Protein AF-A0A3D4Y0L8-F1 (afdb_monomer)

Foldseek 3Di:
DDPVVVVVVVVVVVVCVVVVVPVVVVVVVVCVVPPVVVVVVVVLVVLLVVQLVVLQVVQVVVCVVVVDDSPSSVVSNVVSVVVSVVVVVVVVVVVVVVVVD

Mean predicted aligned error: 15.49 Å

Secondary structure (DSSP, 8-state):
--HHHHHHHHHHHHHHHHHHHHHHHHHHHHHHHT-HHHHHHHHHHHHHHHHHHHHHHHHHHHHHHHT--SHHHHHHHHHHHHHHHHHHHHHHHHHHHHHT-

pLDDT: mean 73.75, std 9.48, range [43.72, 86.94]

Structure (mmCIF, N/CA/C/O backbone):
data_AF-A0A3D4Y0L8-F1
#
_entry.id   AF-A0A3D4Y0L8-F1
#
loop_
_atom_site.group_PDB
_atom_site.id
_atom_site.type_symbol
_atom_site.label_atom_id
_atom_site.label_alt_id
_atom_site.label_comp_id
_atom_site.label_asym_id
_atom_site.label_entity_id
_atom_site.label_seq_id
_atom_site.pdbx_PDB_ins_code
_atom_site.Cartn_x
_atom_site.Cartn_y
_atom_site.Cartn_z
_atom_site.occupancy
_atom_site.B_iso_or_equiv
_atom_site.auth_seq_id
_atom_site.auth_comp_id
_atom_site.auth_asym_id
_atom_site.auth_atom_id
_atom_site.pdbx_PDB_model_num
ATOM 1 N N . MET A 1 1 ? 58.589 15.081 -26.155 1.00 59.56 1 MET A N 1
ATOM 2 C CA . MET A 1 1 ? 57.142 15.196 -25.864 1.00 59.56 1 MET A CA 1
ATOM 3 C C . MET A 1 1 ? 56.940 16.468 -25.043 1.00 59.56 1 MET A C 1
ATOM 5 O O . MET A 1 1 ? 57.619 16.616 -24.036 1.00 59.56 1 MET A O 1
ATOM 9 N N . LYS A 1 2 ? 56.166 17.450 -25.529 1.00 77.56 2 LYS A N 1
ATOM 10 C CA . LYS A 1 2 ? 56.035 18.769 -24.873 1.00 77.56 2 LYS A CA 1
ATOM 11 C C .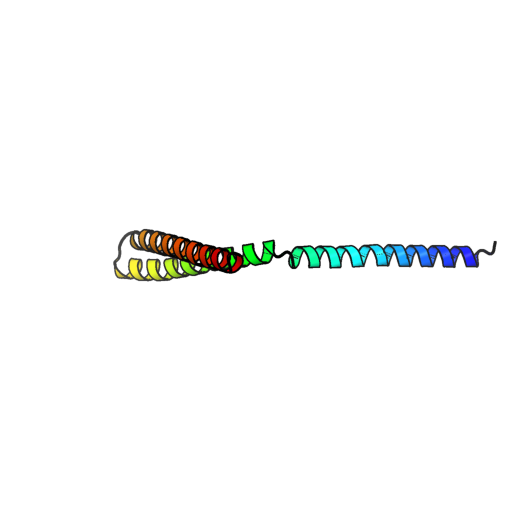 LYS A 1 2 ? 55.217 18.638 -23.582 1.00 77.56 2 LYS A C 1
ATOM 13 O O . LYS A 1 2 ? 54.181 17.984 -23.603 1.00 77.56 2 LYS A O 1
ATOM 18 N N . ILE A 1 3 ? 55.649 19.299 -22.502 1.00 74.44 3 ILE A N 1
ATOM 19 C CA . ILE A 1 3 ? 54.950 19.336 -21.201 1.00 74.44 3 ILE A CA 1
ATOM 20 C C . ILE A 1 3 ? 53.470 19.738 -21.352 1.00 74.44 3 ILE A C 1
ATOM 22 O O . ILE A 1 3 ? 52.622 19.206 -20.648 1.00 74.44 3 ILE A O 1
ATOM 26 N N . SER A 1 4 ? 53.143 20.611 -22.310 1.00 73.94 4 SER A N 1
ATOM 27 C CA . SER A 1 4 ? 51.768 21.065 -22.558 1.00 73.94 4 SER A CA 1
ATOM 28 C C . SER A 1 4 ? 50.806 19.926 -22.911 1.00 73.94 4 SER A C 1
ATOM 30 O O . SER A 1 4 ? 49.693 19.887 -22.410 1.00 73.94 4 SER A O 1
ATOM 32 N N . GLN A 1 5 ? 51.262 18.942 -23.688 1.00 78.62 5 GLN A N 1
ATOM 33 C CA . GLN A 1 5 ? 50.441 17.797 -24.096 1.00 78.62 5 GLN A CA 1
ATOM 34 C C . GLN A 1 5 ? 50.098 16.884 -22.913 1.00 78.62 5 GLN A C 1
ATOM 36 O O . GLN A 1 5 ? 49.040 16.267 -22.891 1.00 78.62 5 GLN A O 1
ATOM 41 N N . LEU A 1 6 ? 50.982 16.806 -21.914 1.00 77.12 6 LEU A N 1
ATOM 42 C CA . LEU A 1 6 ? 50.749 16.022 -20.703 1.00 77.12 6 LEU A CA 1
ATOM 43 C C . LEU A 1 6 ? 49.603 16.621 -19.872 1.00 77.12 6 LEU A C 1
ATOM 45 O O . LEU A 1 6 ? 48.756 15.883 -19.376 1.00 77.12 6 LEU A O 1
ATOM 49 N N . PHE A 1 7 ? 49.557 17.951 -19.751 1.00 80.81 7 PHE A N 1
ATOM 50 C CA . PHE A 1 7 ? 48.508 18.648 -19.005 1.00 80.81 7 PHE A CA 1
ATOM 51 C C . PHE A 1 7 ? 47.137 18.528 -19.675 1.00 80.81 7 PHE A C 1
ATOM 53 O O . PHE A 1 7 ? 46.152 18.290 -18.977 1.00 80.81 7 PHE A O 1
ATOM 60 N N . ASP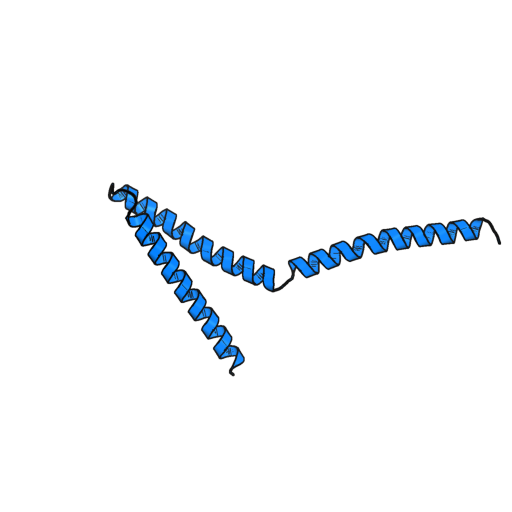 A 1 8 ? 47.075 18.597 -21.006 1.00 83.75 8 ASP A N 1
ATOM 61 C CA . ASP A 1 8 ? 45.822 18.427 -21.754 1.00 83.75 8 ASP A CA 1
ATOM 62 C C . ASP A 1 8 ? 45.245 17.009 -21.589 1.00 83.75 8 ASP A C 1
ATOM 64 O O . ASP A 1 8 ? 44.043 16.830 -21.372 1.00 83.75 8 ASP A O 1
ATOM 68 N N . ILE A 1 9 ? 46.110 15.988 -21.618 1.00 85.62 9 ILE A N 1
ATOM 69 C CA . ILE A 1 9 ? 45.714 14.583 -21.433 1.00 85.62 9 ILE A CA 1
ATOM 70 C C . ILE A 1 9 ? 45.200 14.346 -20.007 1.00 85.62 9 ILE A C 1
ATOM 72 O O . ILE A 1 9 ? 44.156 13.718 -19.822 1.00 85.62 9 ILE A O 1
ATOM 76 N N . VAL A 1 10 ? 45.898 14.873 -18.997 1.00 84.00 10 VAL A N 1
ATOM 77 C CA . VAL A 1 10 ? 45.495 14.732 -17.589 1.00 84.00 10 VAL A CA 1
ATOM 78 C C . VAL A 1 10 ? 44.200 15.498 -17.304 1.00 84.00 10 VAL A C 1
ATOM 80 O O . VAL A 1 10 ? 43.309 14.958 -16.649 1.00 84.00 10 VAL A O 1
ATOM 83 N N . GLY A 1 11 ? 44.043 16.713 -17.836 1.00 84.25 11 GLY A N 1
ATOM 84 C CA . GLY A 1 11 ? 42.815 17.502 -17.694 1.00 84.25 11 GLY A CA 1
ATOM 85 C C . GLY A 1 11 ? 41.597 16.822 -18.326 1.00 84.25 11 GLY A C 1
ATOM 86 O O . GLY A 1 11 ? 40.536 16.744 -17.703 1.00 84.25 11 GLY A O 1
ATOM 87 N N . SER A 1 12 ? 41.764 16.253 -19.524 1.00 83.62 12 SER A N 1
ATOM 88 C CA . SER A 1 12 ? 40.721 15.474 -20.202 1.00 83.62 12 SER A CA 1
ATOM 89 C C . SER A 1 12 ? 40.337 14.214 -19.415 1.00 83.62 12 SER A C 1
ATOM 91 O O . SER A 1 12 ? 39.152 13.951 -19.204 1.00 83.62 12 SER A O 1
ATOM 93 N N . ALA A 1 13 ? 41.322 13.479 -18.886 1.00 84.12 13 ALA A N 1
ATOM 94 C CA . ALA A 1 13 ? 41.081 12.274 -18.093 1.00 84.12 13 ALA A CA 1
ATOM 95 C C . ALA A 1 13 ? 40.338 12.565 -16.778 1.00 84.12 13 ALA A C 1
ATOM 97 O O . ALA A 1 13 ? 39.427 11.822 -16.412 1.00 84.12 13 ALA A O 1
ATOM 98 N N . ILE A 1 14 ? 40.679 13.660 -16.089 1.00 84.50 14 ILE A N 1
ATOM 99 C CA . ILE A 1 14 ? 39.991 14.079 -14.858 1.00 84.50 14 ILE A CA 1
ATOM 100 C C . ILE A 1 14 ? 38.558 14.518 -15.167 1.00 84.50 14 ILE A C 1
ATOM 102 O O . ILE A 1 14 ? 37.639 14.124 -14.452 1.00 84.50 14 ILE A O 1
ATOM 106 N N . SER A 1 15 ? 38.350 15.284 -16.242 1.00 80.88 15 SER A N 1
ATOM 107 C CA . SER A 1 15 ? 37.011 15.701 -16.675 1.00 80.88 15 SER A CA 1
ATOM 108 C C . SER A 1 15 ? 36.133 14.494 -17.009 1.00 80.88 15 SER A C 1
ATOM 110 O O . SER A 1 15 ? 35.027 14.374 -16.485 1.00 80.88 15 SER A O 1
ATOM 112 N N . HIS A 1 16 ? 36.656 13.545 -17.790 1.00 78.38 16 HIS A N 1
ATOM 113 C CA . HIS A 1 16 ? 35.947 12.318 -18.142 1.00 78.38 16 HIS A CA 1
ATOM 114 C C . HIS A 1 16 ? 35.652 11.451 -16.909 1.00 78.38 16 HIS A C 1
ATOM 116 O O . HIS A 1 16 ? 34.542 10.956 -16.767 1.00 78.38 16 HIS A O 1
ATOM 122 N N . PHE A 1 17 ? 36.597 11.312 -15.973 1.00 79.94 17 PHE A N 1
ATOM 123 C CA . PHE A 1 17 ? 36.384 10.557 -14.733 1.00 79.94 17 PHE A CA 1
ATOM 124 C C . PHE A 1 17 ? 35.339 11.210 -13.811 1.00 79.94 17 PHE A C 1
ATOM 126 O O . PHE A 1 17 ? 34.498 10.517 -13.233 1.00 79.94 17 PHE A O 1
ATOM 133 N N . LEU A 1 18 ? 35.354 12.542 -13.696 1.00 77.06 18 LEU A N 1
ATOM 134 C CA . LEU A 1 18 ? 34.369 13.287 -12.907 1.00 77.06 18 LEU A CA 1
ATOM 135 C C . LEU A 1 18 ? 32.975 13.273 -13.548 1.00 77.06 18 LEU A C 1
ATOM 137 O O . LEU A 1 18 ? 31.987 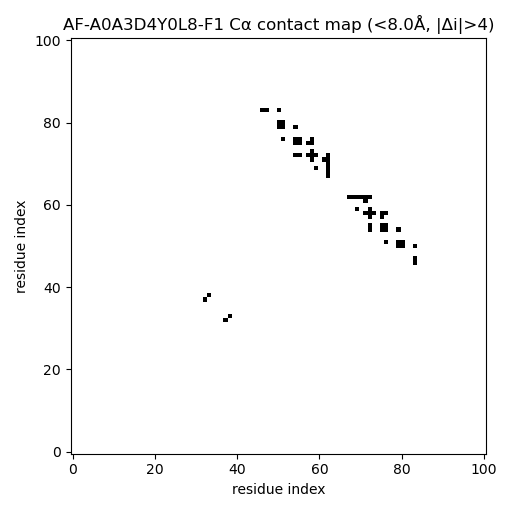13.170 -12.817 1.00 77.06 18 LEU A O 1
ATOM 141 N N . PHE A 1 19 ? 32.876 13.339 -14.879 1.00 73.06 19 PHE A N 1
ATOM 142 C CA . PHE A 1 19 ? 31.596 13.219 -15.586 1.00 73.06 19 PHE A CA 1
ATOM 143 C C . PHE A 1 19 ? 31.043 11.789 -15.523 1.00 73.06 19 PHE A C 1
ATOM 145 O O . PHE A 1 19 ? 29.892 11.605 -15.130 1.00 73.06 19 PHE A O 1
ATOM 152 N N . MET A 1 20 ? 31.879 10.771 -15.758 1.00 69.94 20 MET A N 1
ATOM 153 C CA . MET A 1 20 ? 31.467 9.360 -15.763 1.00 69.94 20 MET A CA 1
ATOM 154 C C . MET A 1 20 ? 30.874 8.907 -14.413 1.00 69.94 20 MET A C 1
ATOM 156 O O . MET A 1 20 ? 29.917 8.148 -14.382 1.00 69.94 20 MET A O 1
ATOM 160 N N . ASN A 1 21 ? 31.345 9.440 -13.279 1.00 68.62 21 ASN A N 1
ATOM 161 C CA . ASN A 1 21 ? 30.822 9.081 -11.951 1.00 68.62 21 ASN A CA 1
ATOM 162 C C . ASN A 1 21 ? 29.434 9.683 -11.614 1.00 68.62 21 ASN A C 1
ATOM 164 O O . ASN A 1 21 ? 28.738 9.170 -10.733 1.00 68.62 21 ASN A O 1
ATOM 168 N N .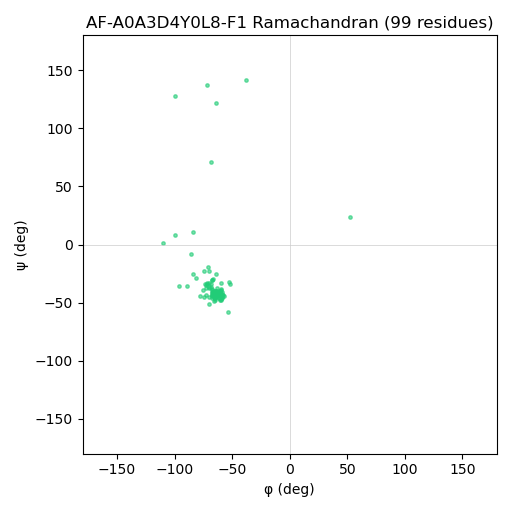 ASN A 1 22 ? 29.024 10.785 -12.252 1.00 66.06 22 ASN A N 1
ATOM 169 C CA . ASN A 1 22 ? 27.778 11.483 -11.901 1.00 66.06 22 ASN A CA 1
ATOM 170 C C . ASN A 1 22 ? 26.552 10.950 -12.663 1.00 66.06 22 ASN A C 1
ATOM 172 O O . ASN A 1 22 ? 25.470 10.844 -12.072 1.00 66.06 22 ASN A O 1
ATOM 176 N N . ASP A 1 23 ? 26.720 10.560 -13.926 1.00 65.44 23 ASP A N 1
ATOM 177 C CA . ASP A 1 23 ? 25.617 10.099 -14.779 1.00 65.44 23 ASP A CA 1
ATOM 178 C C . ASP A 1 23 ? 25.109 8.700 -14.376 1.00 65.44 23 ASP A C 1
ATOM 180 O O . ASP A 1 23 ? 23.896 8.477 -14.288 1.00 65.44 23 ASP A O 1
ATOM 184 N N . ASP A 1 24 ? 26.013 7.800 -13.970 1.00 65.12 24 ASP A N 1
ATOM 185 C CA . ASP A 1 24 ? 25.679 6.440 -13.518 1.00 65.12 24 ASP A CA 1
ATOM 186 C C . ASP A 1 24 ? 24.804 6.427 -12.255 1.00 65.12 24 ASP A C 1
ATOM 188 O O . ASP A 1 24 ? 23.891 5.608 -12.104 1.00 65.12 24 ASP A O 1
ATOM 192 N N . LYS A 1 25 ? 25.048 7.350 -11.313 1.00 62.25 25 LYS A N 1
ATOM 193 C CA . LYS A 1 25 ? 24.277 7.414 -10.060 1.00 62.25 25 LYS A CA 1
ATOM 194 C C . LYS A 1 25 ? 22.868 7.949 -10.278 1.00 62.25 25 LYS A C 1
ATOM 196 O O . LYS A 1 25 ? 21.944 7.492 -9.597 1.00 62.25 25 LYS A O 1
ATOM 201 N N . LYS A 1 26 ? 22.698 8.892 -11.208 1.00 61.47 26 LYS A N 1
ATOM 202 C CA . LYS A 1 26 ? 21.381 9.416 -11.584 1.00 61.47 26 LYS A CA 1
ATOM 203 C C . LYS A 1 26 ? 20.575 8.371 -12.345 1.00 61.47 26 LYS A C 1
ATOM 205 O O . LYS A 1 26 ? 19.478 8.043 -11.899 1.00 61.47 26 LYS A O 1
ATOM 210 N N . GLN A 1 27 ? 21.139 7.765 -13.391 1.00 60.62 27 GLN A N 1
ATOM 211 C CA . GLN A 1 27 ? 20.448 6.710 -14.140 1.00 60.62 27 GLN A CA 1
ATOM 212 C C . GLN A 1 27 ? 20.098 5.505 -13.264 1.00 60.62 27 GLN A C 1
ATOM 214 O O . GLN A 1 27 ? 18.979 4.994 -13.330 1.00 60.62 27 GLN A O 1
ATOM 219 N N . LYS A 1 28 ? 21.005 5.070 -12.381 1.00 60.31 28 LYS A N 1
ATOM 220 C CA . LYS A 1 28 ? 20.719 3.951 -11.478 1.00 60.31 28 LYS A CA 1
ATOM 221 C C . LYS A 1 28 ? 19.596 4.283 -10.496 1.00 60.31 28 LYS A C 1
ATOM 223 O O . LYS A 1 28 ? 18.716 3.452 -10.302 1.00 60.31 28 LYS A O 1
ATOM 228 N N . LYS A 1 29 ? 19.564 5.487 -9.913 1.00 59.56 29 LYS A N 1
ATOM 229 C CA . LYS A 1 29 ? 18.441 5.905 -9.056 1.00 59.56 29 LYS A CA 1
ATOM 230 C C . LYS A 1 29 ? 17.131 6.011 -9.831 1.00 59.56 29 LYS A C 1
ATOM 232 O O . LYS A 1 29 ? 16.117 5.565 -9.315 1.00 59.56 29 LYS A O 1
ATOM 237 N N . GLU A 1 30 ? 17.141 6.533 -11.049 1.00 60.97 30 GLU A N 1
ATOM 238 C CA . GLU A 1 30 ? 15.924 6.670 -11.856 1.00 60.97 30 GLU A CA 1
ATOM 239 C C . GLU A 1 30 ? 15.407 5.321 -12.376 1.00 60.97 30 GLU A C 1
ATOM 241 O O . GLU A 1 30 ? 14.200 5.106 -12.376 1.00 60.97 30 GLU A O 1
ATOM 246 N N . SER A 1 31 ? 16.285 4.363 -12.692 1.00 58.25 31 SER A N 1
ATOM 247 C CA . SER A 1 31 ? 15.892 2.978 -13.015 1.00 58.25 31 SER A CA 1
ATOM 248 C C . SER A 1 31 ? 15.367 2.202 -11.799 1.00 58.25 31 SER A C 1
ATOM 250 O O . SER A 1 31 ? 14.451 1.393 -11.928 1.00 58.25 31 SER A O 1
ATOM 252 N N . LEU A 1 32 ? 15.899 2.476 -10.600 1.00 61.53 32 LEU A N 1
ATOM 253 C CA . LEU A 1 32 ? 15.413 1.882 -9.355 1.00 61.53 32 LEU A CA 1
ATOM 254 C C . LEU A 1 32 ? 14.087 2.511 -8.913 1.00 61.53 32 LEU A C 1
ATOM 256 O O . LEU A 1 32 ? 13.207 1.781 -8.470 1.00 61.53 32 LEU A O 1
ATOM 260 N N . LEU A 1 33 ? 13.906 3.828 -9.062 1.00 63.22 33 LEU A N 1
ATOM 261 C CA . LEU A 1 33 ? 12.655 4.526 -8.735 1.00 63.22 33 LEU A CA 1
ATOM 262 C C . LEU A 1 33 ? 11.534 4.253 -9.750 1.00 63.22 33 LEU A C 1
ATOM 264 O O . LEU A 1 33 ? 10.379 4.141 -9.346 1.00 63.22 33 LEU A O 1
ATOM 268 N N . ASN A 1 34 ? 11.861 4.078 -11.034 1.00 61.25 34 ASN A N 1
ATOM 269 C CA . ASN A 1 34 ? 10.916 3.636 -12.066 1.00 61.25 34 ASN A CA 1
ATOM 270 C C . ASN A 1 34 ? 10.761 2.111 -12.130 1.00 61.25 34 ASN A C 1
ATOM 272 O O . ASN A 1 34 ? 10.158 1.596 -13.069 1.00 61.25 34 ASN A O 1
ATOM 276 N N . SER A 1 35 ? 11.285 1.373 -11.147 1.00 68.31 35 SER A N 1
ATOM 277 C CA . SER A 1 35 ? 11.040 -0.061 -11.086 1.00 68.31 35 SER A CA 1
ATOM 278 C C . SER A 1 35 ? 9.544 -0.306 -10.872 1.00 68.31 35 SER A C 1
ATOM 280 O O . SER A 1 35 ? 8.943 0.157 -9.898 1.00 68.31 35 SER A O 1
ATOM 282 N N . GLU A 1 36 ? 8.926 -1.035 -11.802 1.00 77.25 36 GLU A N 1
ATOM 283 C CA . GLU A 1 36 ? 7.493 -1.363 -11.770 1.00 77.25 36 GLU A CA 1
ATOM 284 C C . GLU A 1 36 ? 7.085 -1.988 -10.423 1.00 77.25 36 GLU A C 1
ATOM 286 O O . GLU A 1 36 ? 6.006 -1.724 -9.892 1.00 77.25 36 GLU A O 1
ATOM 291 N N . TYR A 1 37 ? 8.009 -2.726 -9.804 1.00 75.44 37 TYR A N 1
ATOM 292 C CA . TYR A 1 37 ? 7.885 -3.317 -8.474 1.00 75.44 37 TYR A CA 1
ATOM 293 C C . TYR A 1 37 ? 7.629 -2.288 -7.365 1.00 75.44 37 TYR A C 1
ATOM 295 O O . TYR A 1 37 ? 6.743 -2.505 -6.536 1.00 75.44 37 TYR A O 1
ATOM 303 N N . LEU A 1 38 ? 8.353 -1.160 -7.345 1.00 81.88 38 LEU A N 1
ATOM 304 C CA . LEU A 1 38 ? 8.129 -0.112 -6.344 1.00 81.88 38 LEU A CA 1
ATOM 305 C C . LEU A 1 38 ? 6.780 0.577 -6.546 1.00 81.88 38 LEU A C 1
ATOM 307 O O . LEU A 1 38 ? 6.109 0.885 -5.561 1.00 81.88 38 LEU A O 1
ATOM 311 N N . GLN A 1 39 ? 6.343 0.770 -7.794 1.00 80.00 39 GLN A N 1
ATOM 312 C CA . GLN A 1 39 ? 5.014 1.324 -8.067 1.00 80.00 39 GLN A CA 1
ATOM 313 C C . GLN A 1 39 ? 3.893 0.395 -7.599 1.00 80.00 39 GLN A C 1
ATOM 315 O O . GLN A 1 39 ? 2.937 0.862 -6.974 1.00 80.00 39 GLN A O 1
ATOM 320 N N . VAL A 1 40 ? 3.995 -0.909 -7.870 1.00 81.38 40 VAL A N 1
ATOM 321 C CA . VAL A 1 40 ? 3.001 -1.891 -7.410 1.00 81.38 40 VAL A CA 1
ATOM 322 C C . VAL A 1 40 ? 3.002 -1.971 -5.884 1.00 81.38 40 VAL A C 1
ATOM 324 O O . VAL A 1 40 ? 1.938 -1.888 -5.273 1.00 81.38 40 VAL A O 1
ATOM 327 N N . PHE A 1 41 ? 4.176 -2.039 -5.255 1.00 83.62 41 PHE A N 1
ATOM 328 C CA . PHE A 1 41 ? 4.307 -2.061 -3.798 1.00 83.62 41 PHE A CA 1
ATOM 329 C C . PHE A 1 41 ? 3.706 -0.813 -3.136 1.00 83.62 41 PHE A C 1
ATOM 331 O O . PHE A 1 41 ? 2.925 -0.929 -2.188 1.00 83.62 41 PHE A O 1
ATOM 338 N N . ALA A 1 42 ? 4.016 0.378 -3.656 1.00 85.31 42 ALA A N 1
ATOM 339 C CA . ALA A 1 42 ? 3.465 1.634 -3.156 1.00 85.31 42 ALA A CA 1
ATOM 340 C C . ALA A 1 42 ? 1.941 1.692 -3.335 1.00 85.31 42 ALA A C 1
ATOM 342 O O . ALA A 1 42 ? 1.227 2.076 -2.409 1.00 85.31 42 ALA A O 1
ATOM 343 N N . ARG A 1 43 ? 1.425 1.256 -4.492 1.00 82.12 43 ARG A N 1
ATOM 344 C CA . ARG A 1 43 ? -0.018 1.214 -4.773 1.00 82.12 43 ARG A CA 1
ATOM 345 C C . ARG A 1 43 ? -0.758 0.262 -3.837 1.00 82.12 43 ARG A C 1
ATOM 347 O O . ARG A 1 43 ? -1.808 0.630 -3.318 1.00 82.12 43 ARG A O 1
ATOM 354 N N . VAL A 1 44 ? -0.218 -0.934 -3.603 1.00 81.69 44 VAL A N 1
ATOM 355 C CA . VAL A 1 44 ? -0.802 -1.910 -2.670 1.00 81.69 44 VAL A CA 1
ATOM 356 C C . VAL A 1 44 ? -0.764 -1.361 -1.246 1.00 81.69 44 VAL A C 1
ATOM 358 O O . VAL A 1 44 ? -1.785 -1.371 -0.566 1.00 81.69 44 VAL A O 1
ATOM 361 N N . SER A 1 45 ? 0.370 -0.801 -0.820 1.00 86.25 45 SER A N 1
ATOM 362 C CA . SER A 1 45 ? 0.521 -0.213 0.517 1.00 86.25 45 SER A CA 1
ATOM 363 C C . SER A 1 45 ? -0.471 0.930 0.751 1.00 86.25 45 SER A C 1
ATOM 365 O O . SER A 1 45 ? -1.145 0.958 1.780 1.00 86.25 45 SER A O 1
ATOM 367 N N . ALA A 1 46 ? -0.638 1.825 -0.227 1.00 86.31 46 ALA A N 1
ATOM 368 C CA . ALA A 1 46 ? -1.638 2.890 -0.174 1.00 86.31 46 ALA A CA 1
ATOM 369 C C . ALA A 1 46 ? -3.060 2.324 -0.031 1.00 86.31 46 ALA A C 1
ATOM 371 O O . ALA A 1 46 ? -3.833 2.797 0.802 1.00 86.31 46 ALA A O 1
ATOM 372 N N . TRP A 1 47 ? -3.381 1.265 -0.780 1.00 81.75 47 TRP A N 1
ATOM 373 C CA . TRP A 1 47 ? -4.701 0.638 -0.745 1.00 81.75 47 TRP A CA 1
ATOM 374 C C . TRP A 1 47 ? -5.002 -0.120 0.551 1.00 81.75 47 TRP A C 1
ATOM 376 O O . TRP A 1 47 ? -6.168 -0.298 0.880 1.00 81.75 47 TRP A O 1
ATOM 386 N N . ILE A 1 48 ? -3.985 -0.557 1.298 1.00 80.56 48 ILE A N 1
ATOM 387 C CA . ILE A 1 48 ? -4.148 -1.142 2.638 1.00 80.56 48 ILE A CA 1
ATOM 388 C C . ILE A 1 48 ? -4.377 -0.038 3.674 1.00 80.56 48 ILE A C 1
ATOM 390 O O . ILE A 1 48 ? -5.266 -0.150 4.516 1.00 80.56 48 ILE A O 1
ATOM 394 N N . ILE A 1 49 ? -3.606 1.050 3.602 1.00 86.94 49 ILE A N 1
ATOM 395 C CA . ILE A 1 49 ? -3.680 2.147 4.577 1.00 86.94 49 ILE A CA 1
ATOM 396 C C . ILE A 1 49 ? -5.041 2.857 4.511 1.00 86.94 49 ILE A C 1
ATOM 398 O O . ILE A 1 49 ? -5.615 3.168 5.555 1.00 86.94 49 ILE A O 1
ATOM 402 N N . THR A 1 50 ? -5.594 3.078 3.314 1.00 84.62 50 THR A N 1
ATOM 403 C CA . THR A 1 50 ? -6.890 3.759 3.129 1.00 84.62 50 THR A CA 1
ATOM 404 C C . THR A 1 50 ? -8.046 3.139 3.938 1.00 84.62 50 THR A C 1
ATOM 406 O O . THR A 1 50 ? -8.638 3.851 4.752 1.00 84.62 50 THR A O 1
ATOM 409 N N . PRO A 1 51 ? -8.392 1.848 3.779 1.00 78.81 51 PRO A N 1
ATOM 410 C CA . PRO A 1 51 ? -9.472 1.222 4.531 1.00 78.81 51 PRO A CA 1
ATOM 411 C C . PRO A 1 51 ? -9.144 1.099 6.023 1.00 78.81 51 PRO A C 1
ATOM 413 O O . PRO A 1 51 ? -10.052 1.222 6.838 1.00 78.81 51 PRO A O 1
ATOM 416 N N . VAL A 1 52 ? -7.871 0.939 6.406 1.00 80.88 52 VAL A N 1
ATOM 417 C CA . VAL A 1 52 ? -7.464 0.890 7.822 1.00 80.88 52 VAL A CA 1
ATOM 418 C C . VAL A 1 52 ? -7.732 2.224 8.522 1.00 80.88 52 VAL A C 1
ATOM 420 O O . VAL A 1 52 ? -8.353 2.248 9.583 1.00 80.88 52 VAL A O 1
ATOM 423 N N . ILE A 1 53 ? -7.331 3.347 7.920 1.00 84.81 53 ILE A N 1
ATOM 424 C CA . ILE A 1 53 ? -7.608 4.678 8.483 1.00 84.81 53 ILE A CA 1
ATOM 425 C C . ILE A 1 53 ? -9.115 4.952 8.494 1.00 84.81 53 ILE A C 1
ATOM 427 O O . ILE A 1 53 ? -9.646 5.435 9.494 1.00 84.81 53 ILE A O 1
ATOM 431 N N . PHE A 1 54 ? -9.822 4.605 7.416 1.00 81.44 54 PHE A N 1
ATOM 432 C CA . PHE A 1 54 ? -11.276 4.756 7.339 1.00 81.44 54 PHE A CA 1
ATOM 433 C C . PHE A 1 54 ? -11.990 3.981 8.460 1.00 81.44 54 PHE A C 1
ATOM 435 O O . PHE A 1 54 ? -12.869 4.514 9.139 1.00 81.44 54 PHE A O 1
ATOM 442 N N . SER A 1 55 ? -11.544 2.752 8.715 1.00 76.62 55 SER A N 1
ATOM 443 C CA . SER A 1 55 ? -12.025 1.899 9.798 1.00 76.62 55 SER A CA 1
ATOM 444 C C . SER A 1 55 ? -11.740 2.457 11.187 1.00 76.62 55 SER A C 1
ATOM 446 O O . SER A 1 55 ? -12.624 2.399 12.042 1.00 76.62 55 SER A O 1
ATOM 448 N N . LEU A 1 56 ? -10.555 3.033 11.409 1.00 77.19 56 LEU A N 1
ATOM 449 C CA . LEU A 1 56 ? -10.196 3.675 12.675 1.00 77.19 56 LEU A CA 1
ATOM 450 C C . LEU A 1 56 ? -11.090 4.883 12.970 1.00 77.19 56 LEU A C 1
ATOM 452 O O . LEU A 1 56 ? -11.542 5.041 14.102 1.00 77.19 56 LEU A O 1
ATOM 456 N N . ILE A 1 57 ? -11.375 5.714 11.963 1.00 81.44 57 ILE A N 1
ATOM 457 C CA . ILE A 1 57 ? -12.236 6.896 12.122 1.00 81.44 57 ILE A CA 1
ATOM 458 C C . ILE A 1 57 ? -13.670 6.468 12.452 1.00 81.44 57 ILE A C 1
ATOM 460 O O . ILE A 1 57 ? -14.252 6.958 13.421 1.00 81.44 57 ILE A O 1
ATOM 464 N N . ILE A 1 58 ? -14.225 5.522 11.691 1.00 75.81 58 ILE A N 1
ATOM 465 C CA . ILE A 1 58 ? -15.589 5.0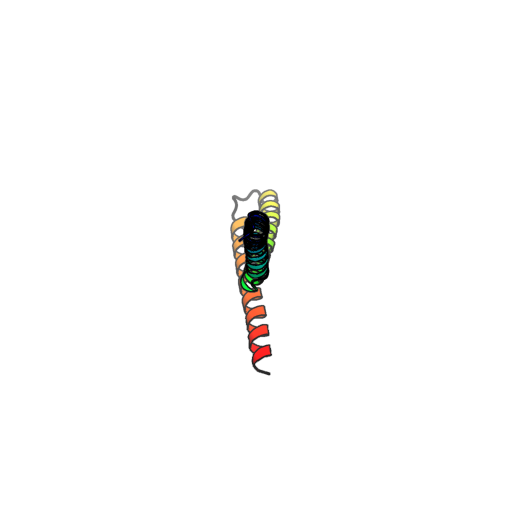16 11.906 1.00 75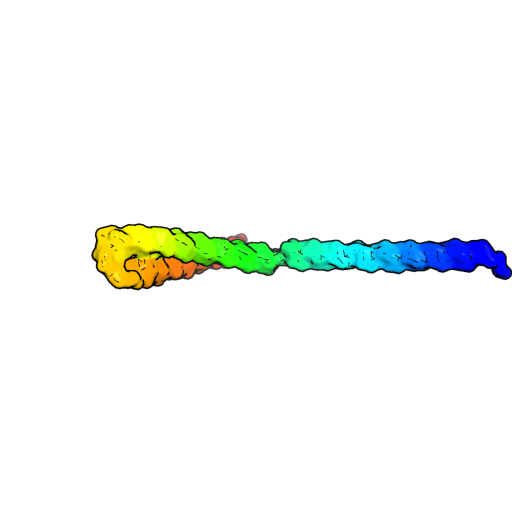.81 58 ILE A CA 1
ATOM 466 C C . ILE A 1 58 ? -15.711 4.238 13.213 1.00 75.81 58 ILE A C 1
ATOM 468 O O . ILE A 1 58 ? -16.666 4.449 13.956 1.00 75.81 58 ILE A O 1
ATOM 472 N N . GLY A 1 59 ? -14.735 3.383 13.520 1.00 70.75 59 GLY A N 1
ATOM 473 C CA . GLY A 1 59 ? -14.699 2.596 14.749 1.00 70.75 59 GLY A CA 1
ATOM 474 C C . GLY A 1 59 ? -14.644 3.493 15.979 1.00 70.75 59 GLY A C 1
ATOM 475 O O . GLY A 1 59 ? -15.452 3.329 16.885 1.00 70.75 59 GLY A O 1
ATOM 476 N N . LYS A 1 60 ? -13.778 4.515 15.965 1.00 69.50 60 LYS A N 1
ATOM 477 C CA . LYS A 1 60 ? -13.659 5.482 17.064 1.00 69.50 60 LYS A CA 1
ATOM 478 C C . LYS A 1 60 ? -14.890 6.382 17.206 1.00 69.50 60 LYS A C 1
ATOM 480 O O . LYS A 1 60 ? -15.241 6.750 18.323 1.00 69.50 60 LYS A O 1
ATOM 485 N N . TYR A 1 61 ? -15.552 6.740 16.103 1.00 69.19 61 TYR A N 1
ATOM 486 C CA . TYR A 1 61 ? -16.804 7.502 16.152 1.00 69.19 61 TYR A CA 1
ATOM 487 C C . TYR A 1 61 ? -17.951 6.680 16.755 1.00 69.19 61 TYR A C 1
ATOM 489 O O . TYR A 1 61 ? -18.720 7.203 17.559 1.00 69.19 61 TYR A O 1
ATOM 497 N N . LEU A 1 62 ? -18.051 5.395 16.402 1.00 68.56 62 LEU A N 1
ATOM 498 C CA . LEU A 1 62 ? -19.070 4.508 16.956 1.00 68.56 62 LEU A CA 1
ATOM 499 C C . LEU A 1 62 ? -18.788 4.128 18.415 1.00 68.56 62 LEU A C 1
ATOM 501 O O . LEU A 1 62 ? -19.715 4.198 19.216 1.00 68.56 62 LEU A O 1
ATOM 505 N N . ASP A 1 63 ? -17.543 3.802 18.781 1.00 65.94 63 ASP A N 1
ATOM 506 C CA . ASP A 1 63 ? -17.178 3.489 20.174 1.00 65.94 63 ASP A CA 1
ATOM 507 C C . ASP A 1 63 ? -17.497 4.674 21.106 1.00 65.94 63 ASP A C 1
ATOM 509 O O . ASP A 1 63 ? -18.126 4.482 22.143 1.00 65.94 63 ASP A O 1
ATOM 513 N N . ASN A 1 64 ? -17.187 5.916 20.702 1.00 66.44 64 ASN A N 1
ATOM 514 C CA . ASN A 1 64 ? -17.550 7.120 21.470 1.00 66.44 64 ASN A CA 1
ATOM 515 C C . ASN A 1 64 ? -19.065 7.343 21.584 1.00 66.44 64 ASN A C 1
ATOM 517 O O . ASN A 1 64 ? -19.517 8.017 22.504 1.00 66.44 64 ASN A O 1
ATOM 521 N N . LYS A 1 65 ? -19.856 6.831 20.634 1.00 65.38 65 LYS A N 1
ATOM 522 C CA . LYS A 1 65 ? -21.316 6.975 20.648 1.00 65.38 65 LYS A CA 1
ATOM 523 C C . LYS A 1 65 ? -22.004 5.911 21.508 1.00 65.38 65 LYS A C 1
ATOM 525 O O . LYS A 1 65 ? -23.117 6.152 21.967 1.00 65.38 65 LYS A O 1
ATOM 530 N N . PHE A 1 66 ? -21.371 4.753 21.698 1.00 66.81 66 PHE A N 1
ATOM 531 C CA . PHE A 1 66 ? -21.936 3.613 22.426 1.00 66.81 66 PHE A CA 1
ATOM 532 C C . PHE A 1 66 ? -21.258 3.337 23.783 1.00 66.81 66 PHE A C 1
ATOM 534 O O . PHE A 1 66 ? -21.659 2.392 24.459 1.00 66.81 66 PHE A O 1
ATOM 541 N N . ASP A 1 67 ? -20.265 4.143 24.190 1.00 62.31 67 ASP A N 1
ATOM 542 C CA . ASP A 1 67 ? -19.547 4.053 25.483 1.00 62.31 67 ASP A CA 1
ATOM 543 C C . ASP A 1 67 ? -18.984 2.645 25.776 1.00 62.31 67 ASP A C 1
ATOM 545 O O . ASP A 1 67 ? -18.797 2.217 26.915 1.00 62.31 67 ASP A O 1
ATOM 549 N N . THR A 1 68 ? -18.757 1.868 24.714 1.00 57.19 68 THR A N 1
ATOM 550 C CA . THR A 1 68 ? -18.355 0.467 24.801 1.00 57.19 68 THR A CA 1
ATOM 551 C C . THR A 1 68 ? -16.845 0.380 24.597 1.00 57.19 68 THR A C 1
ATOM 553 O O . THR A 1 68 ? -16.308 0.904 23.624 1.00 57.19 68 THR A O 1
ATOM 556 N N . THR A 1 69 ? -16.146 -0.281 25.524 1.00 58.78 69 THR A N 1
ATOM 557 C CA . THR A 1 69 ? -14.742 -0.733 25.414 1.00 58.78 69 THR A CA 1
ATOM 558 C C . THR A 1 69 ? -14.451 -1.233 23.988 1.00 58.78 69 THR A C 1
ATOM 560 O O . THR A 1 69 ? -15.339 -1.886 23.445 1.00 58.78 69 THR A O 1
ATOM 563 N N . PRO A 1 70 ? -13.270 -0.982 23.371 1.00 64.44 70 PRO A N 1
ATOM 564 C CA . PRO A 1 70 ? -13.106 -0.843 21.914 1.00 64.44 70 PRO A CA 1
ATOM 565 C C . PRO A 1 70 ? -13.308 -2.141 21.115 1.00 64.44 70 PRO A C 1
ATOM 567 O O . PRO A 1 70 ? -12.373 -2.748 20.587 1.00 64.44 70 PRO A O 1
ATOM 570 N N . TRP A 1 71 ? -14.554 -2.591 21.034 1.00 64.81 71 TRP A N 1
ATOM 571 C CA . TRP A 1 71 ? -14.981 -3.831 20.396 1.00 64.81 71 TRP A CA 1
ATOM 572 C C . TRP A 1 71 ? -15.456 -3.550 18.972 1.00 64.81 71 TRP A C 1
ATOM 574 O O . TRP A 1 71 ? -15.165 -4.322 18.056 1.00 64.81 71 TRP A O 1
ATOM 584 N N . ILE A 1 72 ? -16.098 -2.398 18.749 1.00 65.94 72 ILE A N 1
ATOM 585 C CA . ILE A 1 72 ? -16.562 -1.986 17.419 1.00 65.94 72 ILE A CA 1
ATOM 586 C C . ILE A 1 72 ? -15.380 -1.597 16.536 1.00 65.94 72 ILE A C 1
ATOM 588 O O . ILE A 1 72 ? -15.394 -1.886 15.339 1.00 65.94 72 ILE A O 1
ATOM 592 N N . LEU A 1 73 ? -14.314 -1.036 17.110 1.00 68.19 73 LEU A N 1
ATOM 593 C CA . LEU A 1 73 ? -13.065 -0.809 16.387 1.00 68.19 73 LEU A CA 1
ATOM 594 C C . LEU A 1 73 ? -12.447 -2.127 15.889 1.00 68.19 73 LEU A C 1
ATOM 596 O O . LEU A 1 73 ? -12.009 -2.198 14.742 1.00 68.19 73 LEU A O 1
ATOM 600 N N . CYS A 1 74 ? -12.495 -3.193 16.694 1.00 71.44 74 CYS A N 1
ATOM 601 C CA . CYS A 1 74 ? -11.993 -4.515 16.311 1.00 71.44 74 CYS A CA 1
ATOM 602 C C . CYS A 1 74 ? -12.812 -5.133 15.160 1.00 71.44 74 CYS A C 1
ATOM 604 O O . CYS A 1 74 ? -12.249 -5.591 14.163 1.00 71.44 74 CYS A O 1
ATOM 606 N N . VAL A 1 75 ? -14.147 -5.065 15.239 1.00 77.25 75 VAL A N 1
ATOM 607 C CA . VAL A 1 75 ? -15.044 -5.559 14.175 1.00 77.25 75 VAL A CA 1
ATOM 608 C C . VAL A 1 75 ? -14.917 -4.720 12.898 1.00 77.25 75 VAL A C 1
ATOM 610 O O . VAL A 1 75 ? -14.864 -5.268 11.797 1.00 77.25 75 VAL A O 1
ATOM 613 N N . SER A 1 76 ? -14.810 -3.396 13.027 1.00 71.19 76 SER A N 1
ATOM 614 C CA . SER A 1 76 ? -14.579 -2.460 11.919 1.00 71.19 76 SER A CA 1
ATOM 615 C C . SER A 1 76 ? -13.278 -2.785 11.178 1.00 71.19 76 SER A C 1
ATOM 617 O O . SER A 1 76 ? -13.277 -2.870 9.944 1.00 71.19 76 SER A O 1
ATOM 619 N N . LEU A 1 77 ? -12.195 -3.031 11.923 1.00 79.25 77 LEU A N 1
ATOM 620 C CA . LEU A 1 77 ? -10.883 -3.376 11.374 1.00 79.25 77 LEU A CA 1
ATOM 621 C C . LEU A 1 77 ? -10.923 -4.730 10.660 1.00 79.25 77 LEU A C 1
ATOM 623 O O . LEU A 1 77 ? -10.457 -4.848 9.527 1.00 79.25 77 LEU A O 1
ATOM 627 N N . ALA A 1 78 ? -11.544 -5.737 11.280 1.00 80.38 78 ALA A N 1
ATOM 628 C CA . ALA A 1 78 ? -11.732 -7.049 10.665 1.00 80.38 78 ALA A CA 1
ATOM 629 C C . ALA A 1 78 ? -12.560 -6.954 9.370 1.00 80.38 78 ALA A C 1
ATOM 631 O O . ALA A 1 78 ? -12.225 -7.572 8.357 1.00 80.38 78 ALA A O 1
ATOM 632 N N . THR A 1 79 ? -13.603 -6.121 9.359 1.00 79.81 79 THR A N 1
ATOM 633 C CA . THR A 1 79 ? -14.479 -5.940 8.193 1.00 79.81 79 THR A CA 1
ATOM 634 C C . THR A 1 79 ? -13.744 -5.265 7.034 1.00 79.81 79 THR A C 1
ATOM 636 O O . THR A 1 79 ? -13.828 -5.724 5.894 1.00 79.81 79 THR A O 1
ATOM 639 N N . THR A 1 80 ? -12.969 -4.212 7.301 1.00 79.56 80 THR A N 1
ATOM 640 C CA . THR A 1 80 ? -12.180 -3.519 6.264 1.00 79.56 80 THR A CA 1
ATOM 641 C C . THR A 1 80 ? -11.008 -4.348 5.763 1.00 79.56 80 THR A C 1
ATOM 643 O O . THR A 1 80 ? -10.737 -4.342 4.561 1.00 79.56 80 THR A O 1
ATOM 646 N N . PHE A 1 81 ? -10.354 -5.111 6.640 1.00 82.81 81 PHE A N 1
ATOM 647 C CA . PHE A 1 81 ? -9.326 -6.071 6.243 1.00 82.81 81 PHE A CA 1
ATOM 648 C C . PHE A 1 81 ? -9.892 -7.122 5.278 1.00 82.81 81 PHE A C 1
ATOM 650 O O . PHE A 1 81 ? -9.321 -7.375 4.215 1.00 82.81 81 PHE A O 1
ATOM 657 N N . THR A 1 82 ? -11.074 -7.657 5.590 1.00 85.06 82 THR A N 1
ATOM 658 C CA . THR A 1 82 ? -11.768 -8.628 4.732 1.00 85.06 82 THR A CA 1
ATOM 659 C C . THR A 1 82 ? -12.168 -8.005 3.387 1.00 85.06 82 THR A C 1
ATOM 661 O O . THR A 1 82 ? -11.919 -8.592 2.334 1.00 85.06 82 THR A O 1
ATOM 664 N N . LEU A 1 83 ? -12.709 -6.781 3.387 1.00 83.31 83 LEU A N 1
ATOM 665 C CA . LEU A 1 83 ? -13.038 -6.031 2.163 1.00 83.31 83 LEU A CA 1
ATOM 666 C C . LEU A 1 83 ? -11.812 -5.770 1.276 1.00 83.31 83 LEU A C 1
ATOM 668 O O . LEU A 1 83 ? -11.903 -5.890 0.051 1.00 83.31 83 LEU A O 1
ATOM 672 N N . SER A 1 84 ? -10.665 -5.457 1.881 1.00 81.69 84 SER A N 1
ATOM 673 C CA . SER A 1 84 ? -9.402 -5.264 1.161 1.00 81.69 84 SER A CA 1
ATOM 674 C C . SER A 1 84 ? -8.953 -6.551 0.457 1.00 81.69 84 SER A C 1
ATOM 676 O O . SER A 1 84 ? -8.644 -6.529 -0.740 1.00 81.69 84 SER A O 1
ATOM 678 N N . MET A 1 85 ? -9.035 -7.694 1.151 1.00 83.38 85 MET A N 1
ATOM 679 C CA . MET A 1 85 ? -8.734 -9.014 0.584 1.00 83.38 85 MET A CA 1
ATOM 680 C C . MET A 1 85 ? -9.608 -9.315 -0.648 1.00 83.38 85 MET A C 1
ATOM 682 O O . MET A 1 85 ? -9.100 -9.735 -1.690 1.00 83.38 85 MET A O 1
ATOM 686 N N . PHE A 1 86 ? -10.914 -9.031 -0.576 1.00 86.50 86 PHE A N 1
ATOM 687 C CA . PHE A 1 86 ? -11.829 -9.226 -1.707 1.00 86.50 86 PHE A CA 1
ATOM 688 C C . PHE A 1 86 ? -11.500 -8.328 -2.910 1.00 86.50 86 PHE A C 1
ATOM 690 O O . PHE A 1 86 ? -11.566 -8.786 -4.055 1.00 86.50 86 PHE A O 1
ATOM 697 N N . MET A 1 87 ? -11.126 -7.063 -2.685 1.00 80.12 87 MET A N 1
ATOM 698 C CA . MET A 1 87 ? -10.732 -6.158 -3.773 1.00 80.12 87 MET A CA 1
ATOM 699 C C . MET A 1 87 ? -9.471 -6.632 -4.500 1.00 80.12 87 MET A C 1
ATOM 701 O O . M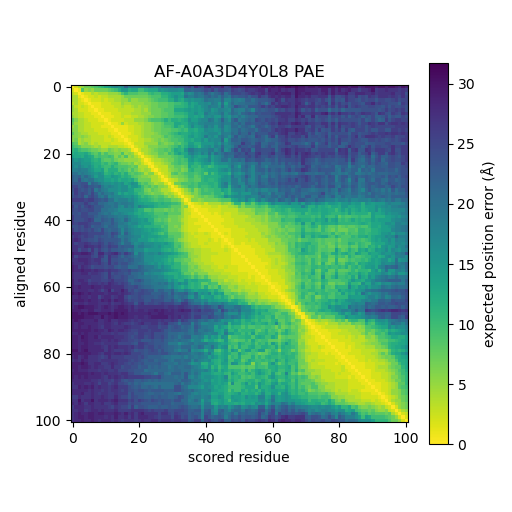ET A 1 87 ? -9.437 -6.596 -5.733 1.00 80.12 87 MET A O 1
ATOM 705 N N . ILE A 1 88 ? -8.470 -7.109 -3.757 1.00 80.38 88 ILE A N 1
ATOM 706 C CA . ILE A 1 88 ? -7.220 -7.636 -4.320 1.00 80.38 88 ILE A CA 1
ATOM 707 C C . ILE A 1 88 ? -7.496 -8.851 -5.208 1.00 80.38 88 ILE A C 1
ATOM 709 O O . ILE A 1 88 ? -7.036 -8.882 -6.348 1.00 80.38 88 ILE A O 1
ATOM 713 N N . ILE A 1 89 ? -8.318 -9.801 -4.749 1.00 82.94 89 ILE A N 1
ATOM 714 C CA . ILE A 1 89 ? -8.701 -10.982 -5.544 1.00 82.94 89 ILE A CA 1
ATOM 715 C C . ILE A 1 89 ? -9.421 -10.563 -6.832 1.00 82.94 89 ILE A C 1
ATOM 717 O O . ILE A 1 89 ? -9.176 -11.126 -7.900 1.00 82.94 89 ILE A O 1
ATOM 721 N N . LYS A 1 90 ? -10.290 -9.547 -6.760 1.00 80.25 90 LYS A N 1
ATOM 722 C CA . LYS A 1 90 ? -11.025 -9.052 -7.931 1.00 80.25 90 LYS A CA 1
ATOM 723 C C . LYS A 1 90 ? -10.104 -8.384 -8.957 1.00 80.25 90 LYS A C 1
ATOM 725 O O . LYS A 1 90 ? -10.306 -8.552 -10.159 1.00 80.25 90 LYS A O 1
ATOM 730 N N . ILE A 1 91 ? -9.093 -7.648 -8.496 1.00 77.12 91 ILE A N 1
ATOM 731 C CA . ILE A 1 91 ? -8.055 -7.053 -9.350 1.00 77.12 91 ILE A CA 1
ATOM 732 C C . ILE A 1 91 ? -7.175 -8.145 -9.963 1.00 77.12 91 ILE A C 1
ATOM 734 O O . ILE A 1 91 ? -6.962 -8.124 -11.172 1.00 77.12 91 ILE A O 1
ATOM 738 N N . ALA A 1 92 ? -6.738 -9.124 -9.169 1.00 79.12 92 ALA A N 1
ATOM 739 C CA . ALA A 1 92 ? -5.919 -10.241 -9.634 1.00 79.12 92 ALA A CA 1
ATOM 740 C C . ALA A 1 92 ? -6.636 -11.061 -10.717 1.00 79.12 92 ALA A C 1
ATOM 742 O O . ALA A 1 92 ? -6.081 -11.274 -11.793 1.00 79.12 92 ALA A O 1
ATOM 743 N N . LYS A 1 93 ? -7.911 -11.417 -10.496 1.00 75.75 93 LYS A N 1
ATOM 744 C CA . LYS A 1 93 ? -8.737 -12.088 -11.513 1.00 75.75 93 LYS A CA 1
ATOM 745 C C . LYS A 1 93 ? -8.870 -11.272 -12.798 1.00 75.75 93 LYS A C 1
ATOM 747 O O . LYS A 1 93 ? -8.782 -11.827 -13.884 1.00 75.75 93 LYS A O 1
ATOM 752 N N . LYS A 1 94 ? -9.044 -9.951 -12.688 1.00 72.81 94 LYS A N 1
ATOM 753 C CA . LYS A 1 94 ? -9.157 -9.059 -13.853 1.00 72.81 94 LYS A CA 1
ATOM 754 C C . LYS A 1 94 ? -7.859 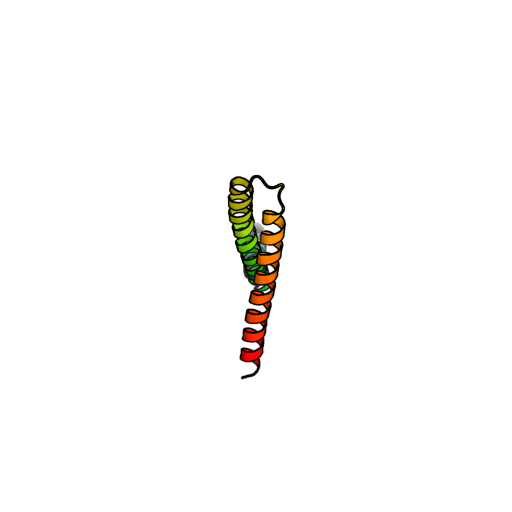-8.967 -14.667 1.00 72.81 94 LYS A C 1
ATOM 756 O O . LYS A 1 94 ? -7.932 -8.711 -15.865 1.00 72.81 94 LYS A O 1
ATOM 761 N N . TYR A 1 95 ? -6.702 -9.125 -14.027 1.00 69.25 95 TYR A N 1
ATOM 762 C CA . TYR A 1 95 ? -5.418 -9.222 -14.723 1.00 69.25 95 TYR A CA 1
ATOM 763 C C . TYR A 1 95 ? -5.257 -10.590 -15.398 1.00 69.25 95 TYR A C 1
ATOM 765 O O . TYR A 1 95 ? -4.955 -10.631 -16.583 1.00 69.25 95 TYR A O 1
ATOM 773 N N . MET A 1 96 ? -5.589 -11.686 -14.707 1.00 66.81 96 MET A N 1
ATOM 774 C CA . MET A 1 96 ? -5.531 -13.037 -15.286 1.00 66.81 96 MET A CA 1
ATOM 775 C C . MET A 1 96 ? -6.443 -13.218 -16.510 1.00 66.81 96 MET A C 1
ATOM 777 O O . MET A 1 96 ? -6.020 -13.803 -17.499 1.00 66.81 96 MET A O 1
ATOM 781 N N . ASP A 1 97 ? -7.669 -12.688 -16.481 1.00 61.78 97 ASP A N 1
ATOM 782 C CA . ASP A 1 97 ? -8.598 -12.781 -17.620 1.00 61.78 97 ASP A CA 1
ATOM 783 C C . ASP A 1 97 ? -8.178 -11.910 -18.817 1.00 61.78 97 ASP A C 1
ATOM 785 O O . ASP A 1 97 ? -8.648 -12.129 -19.933 1.00 61.78 97 ASP A O 1
ATOM 789 N N . LYS A 1 98 ? -7.323 -10.901 -18.602 1.00 55.25 98 LYS A N 1
ATOM 790 C CA . LYS A 1 98 ? -6.796 -10.050 -19.679 1.00 55.25 98 LYS A CA 1
ATOM 791 C C . LYS A 1 98 ? -5.624 -10.680 -20.421 1.00 55.25 98 LYS A C 1
ATOM 793 O O . LYS A 1 98 ? -5.475 -10.381 -21.595 1.00 55.25 98 LYS A O 1
ATOM 798 N N . ASP A 1 99 ? -4.843 -11.529 -19.760 1.00 55.94 99 ASP A N 1
ATOM 799 C CA . ASP A 1 99 ? -3.738 -12.267 -20.387 1.00 55.94 99 ASP A CA 1
ATOM 800 C C . ASP A 1 99 ? -4.204 -13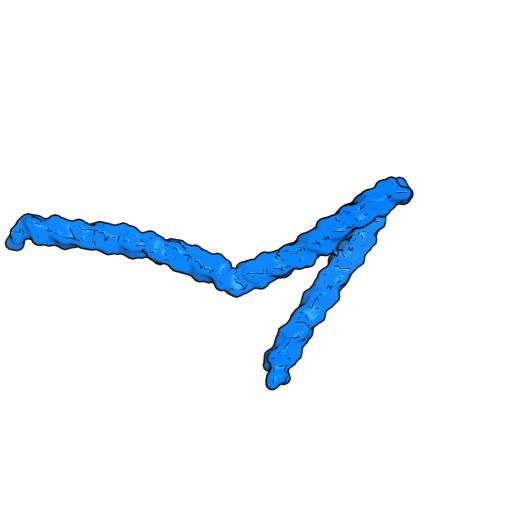.586 -21.044 1.00 55.94 99 ASP A C 1
ATOM 802 O O . ASP A 1 99 ? -3.437 -14.242 -21.743 1.00 55.94 99 ASP A O 1
ATOM 806 N N . LEU A 1 100 ? -5.468 -13.978 -20.836 1.00 55.25 100 LEU A N 1
ATOM 807 C CA . LEU A 1 100 ? -6.102 -15.179 -21.403 1.00 55.25 100 LEU A CA 1
ATOM 808 C C . LEU A 1 100 ? -6.984 -14.905 -22.641 1.00 55.25 100 LEU A C 1
ATOM 810 O O . LEU A 1 100 ? -7.685 -15.813 -23.095 1.00 55.25 100 LEU A O 1
ATOM 814 N N . LYS A 1 101 ? -6.974 -13.684 -23.188 1.00 43.72 101 LYS A N 1
ATOM 815 C CA . LYS A 1 101 ? -7.739 -13.280 -24.381 1.00 43.72 101 LYS A CA 1
ATOM 816 C C . LYS A 1 101 ? -6.835 -12.685 -25.448 1.00 43.72 101 LYS A C 1
ATOM 818 O O . LYS A 1 101 ? -7.088 -12.995 -26.631 1.00 43.72 101 LYS A O 1
#

Solvent-accessible surface area (backbone atoms only — not comparable to full-atom values): 5568 Å² total; per-residue (Å²): 134,64,72,69,61,55,53,54,53,51,52,49,52,51,51,50,54,59,50,59,63,54,55,55,57,51,53,50,50,51,55,59,66,66,28,67,66,53,53,52,51,51,52,52,52,52,60,54,49,52,45,51,53,52,20,51,56,53,14,54,55,48,26,71,73,64,79,46,76,77,51,54,35,52,53,33,44,53,52,35,53,52,51,48,55,54,51,51,53,53,52,51,52,57,50,56,60,61,78,73,111

Radius of gyration: 28.04 Å; Cα contacts (8 Å, |Δi|>4): 33; chains: 1; bounding box: 79×36×51 Å

Sequence (101 aa):
MKISQLFDIVGSAISHFLFMNNDDKKQKKESLLNSEYLQVFARVSAWIITPVIFSLIIGKYLDNKFDTTPWILCVSLATTFTLSMFMIIKIAKKYMDKDLK